Protein AF-A0A7Z9ZIT5-F1 (afdb_monomer)

Sequence (85 aa):
MTLTREEMFERNLALARKRLLQMIENPGKMEVIPQGARVVNLPRDDPELLEANLQLVMELAKDGDERPIMLIPEVGEESPEASGS

pLDDT: mean 84.68, std 16.26, range [37.59, 97.19]

Solvent-accessible surface area (backbone atoms only — not comparable to full-atom values): 5429 Å² total; per-residue (Å²): 134,81,82,50,73,65,58,51,47,56,55,51,50,53,53,51,52,57,48,51,52,52,41,70,76,37,63,91,73,54,76,88,74,60,89,76,43,48,77,43,68,37,47,75,90,39,64,68,57,26,53,54,42,56,53,47,50,60,50,56,75,67,67,78,62,86,56,52,75,44,79,40,72,59,72,72,83,77,68,85,84,80,82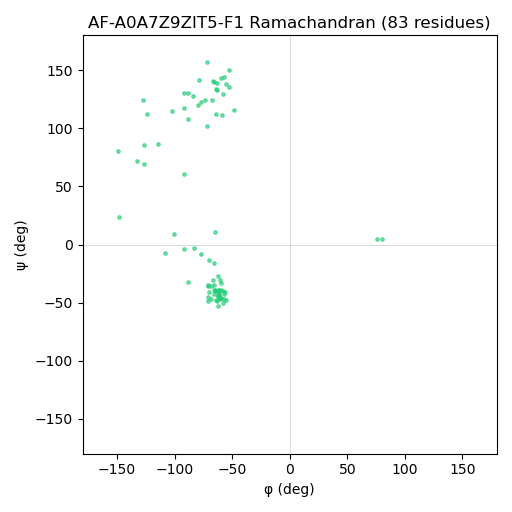,82,131

Foldseek 3Di:
DQDDPVNLVVVVVVVVVVVVVVCVVCVVPDDDDPPQEAEFEQEPVDVNSNVNSVVVVVVVVPPPDPHHHDYHYDDPPPDPPPPDD

Secondary structure (DSSP, 8-state):
-PPPHHHHHHHHHHHHHHHHHHHHH-GGG---PPTT-EEEEE-SS-HHHHHHHHHHHHHHTTS---SPEEEEE------STT---

Mean predicted aligned error: 6.87 Å

Nearest PDB structures (foldseek):
  7uzk-assembly1_I  TM=3.230E-01  e=2.298E-01  Rattus norvegicus
  6wlz-assembly1_H  TM=3.244E-01  e=3.743E-01  Homo sapiens
  7une-assembly1_b  TM=3.183E-01  e=3.491E-01  Bos taurus
  7une-assembly1_c  TM=3.282E-01  e=3.743E-01  Bos taurus
  7une-assembly1_d  TM=3.061E-01  e=4.947E-01  Bos taurus

Radius of gyration: 14.8 Å; Cα contacts (8 Å, |Δi|>4): 62; chains: 1; bounding box: 30×36×40 Å

Structure (mmCIF, N/CA/C/O backbone):
data_AF-A0A7Z9ZIT5-F1
#
_entry.id   AF-A0A7Z9ZIT5-F1
#
loop_
_atom_site.group_PDB
_atom_site.id
_atom_site.type_symbol
_atom_site.label_atom_id
_atom_site.label_alt_id
_atom_site.label_comp_id
_atom_site.label_asym_id
_atom_site.label_entity_id
_atom_site.label_seq_id
_atom_site.pdbx_PDB_ins_code
_atom_site.Cartn_x
_atom_site.Cartn_y
_atom_site.Cartn_z
_atom_site.occupancy
_atom_site.B_iso_or_equiv
_atom_site.auth_seq_id
_atom_site.auth_comp_id
_atom_site.auth_asym_id
_atom_site.auth_atom_id
_atom_site.pdbx_PDB_model_num
ATOM 1 N N . MET A 1 1 ? 14.484 1.402 12.179 1.00 58.75 1 MET A N 1
ATOM 2 C CA . MET A 1 1 ? 13.844 2.719 12.381 1.00 58.75 1 MET A CA 1
ATOM 3 C C . MET A 1 1 ? 12.428 2.587 11.850 1.00 58.75 1 MET A C 1
ATOM 5 O O . MET A 1 1 ? 12.219 1.741 10.996 1.00 58.75 1 MET A O 1
ATOM 9 N N . THR A 1 2 ? 11.452 3.311 12.388 1.00 76.88 2 THR A N 1
ATOM 10 C CA . THR A 1 2 ? 10.095 3.287 11.820 1.00 76.88 2 THR A CA 1
ATOM 11 C C . THR A 1 2 ? 10.050 4.285 10.668 1.00 76.88 2 THR A C 1
ATOM 13 O O . THR A 1 2 ? 10.433 5.436 10.880 1.00 76.88 2 THR A O 1
ATOM 16 N N . LEU A 1 3 ? 9.602 3.859 9.482 1.00 90.62 3 LEU A N 1
ATOM 17 C CA . LEU A 1 3 ? 9.397 4.758 8.343 1.00 90.62 3 LEU A CA 1
ATOM 18 C C . LEU A 1 3 ? 8.454 5.901 8.729 1.00 90.62 3 LEU A C 1
ATOM 20 O O . LEU A 1 3 ? 7.419 5.681 9.366 1.00 90.62 3 LEU A O 1
ATOM 24 N N . THR A 1 4 ? 8.765 7.116 8.294 1.00 94.62 4 THR A N 1
ATOM 25 C CA . THR A 1 4 ? 7.821 8.230 8.413 1.00 94.62 4 THR A CA 1
ATOM 26 C C . THR A 1 4 ? 6.654 8.060 7.434 1.00 94.62 4 THR A C 1
ATOM 28 O O . THR A 1 4 ? 6.766 7.394 6.403 1.00 94.62 4 THR A O 1
ATOM 31 N N . ARG A 1 5 ? 5.509 8.699 7.717 1.00 92.56 5 ARG A N 1
ATOM 32 C CA . ARG A 1 5 ? 4.355 8.690 6.795 1.00 92.56 5 ARG A CA 1
ATOM 33 C C . ARG A 1 5 ? 4.691 9.286 5.422 1.00 92.56 5 ARG A C 1
ATOM 35 O O . ARG A 1 5 ? 4.140 8.825 4.429 1.00 92.56 5 ARG A O 1
ATOM 42 N N . GLU A 1 6 ? 5.578 10.278 5.371 1.00 96.25 6 GLU A N 1
ATOM 43 C CA . GLU A 1 6 ? 6.032 10.902 4.123 1.00 96.25 6 GLU A CA 1
ATOM 44 C C . GLU A 1 6 ? 6.872 9.927 3.288 1.00 96.25 6 GLU A C 1
ATOM 46 O O . GLU A 1 6 ? 6.577 9.711 2.115 1.00 96.25 6 GLU A O 1
ATOM 51 N N . GLU A 1 7 ? 7.832 9.234 3.907 1.00 96.56 7 GLU A N 1
ATOM 52 C CA . GLU A 1 7 ? 8.606 8.192 3.222 1.00 96.56 7 GLU A CA 1
ATOM 53 C C . GLU A 1 7 ? 7.711 7.043 2.746 1.00 96.56 7 GLU A C 1
ATOM 55 O O . GLU A 1 7 ? 7.872 6.559 1.624 1.00 96.56 7 GLU A O 1
ATOM 60 N N . MET A 1 8 ? 6.729 6.627 3.557 1.00 95.69 8 MET A N 1
ATOM 61 C CA . MET A 1 8 ? 5.771 5.596 3.144 1.00 95.69 8 MET A CA 1
ATOM 62 C C . MET A 1 8 ? 4.977 6.045 1.921 1.00 95.69 8 MET A C 1
ATOM 64 O O . MET A 1 8 ? 4.739 5.237 1.023 1.00 95.69 8 MET A O 1
ATOM 68 N N . PHE A 1 9 ? 4.541 7.307 1.894 1.00 95.75 9 PHE A N 1
ATOM 69 C CA . PHE A 1 9 ? 3.785 7.871 0.783 1.00 95.75 9 PHE A CA 1
ATOM 70 C C . PHE A 1 9 ? 4.614 7.872 -0.503 1.00 95.75 9 PHE A C 1
ATOM 72 O O . PHE A 1 9 ? 4.168 7.306 -1.500 1.00 95.75 9 PHE A O 1
ATOM 79 N N . GLU A 1 10 ? 5.824 8.431 -0.472 1.00 97.19 10 GLU A N 1
ATOM 80 C CA . GLU A 1 10 ? 6.680 8.540 -1.658 1.00 97.19 10 GLU A CA 1
ATOM 81 C C . GLU A 1 10 ? 7.013 7.168 -2.255 1.00 97.19 10 GLU A C 1
ATOM 83 O O . GLU A 1 10 ? 6.860 6.945 -3.462 1.00 97.19 10 GLU A O 1
ATOM 88 N N . ARG A 1 11 ? 7.392 6.200 -1.410 1.00 95.56 11 ARG A N 1
ATOM 89 C CA . ARG A 1 11 ? 7.747 4.861 -1.892 1.00 95.56 11 ARG A CA 1
ATOM 90 C C . ARG A 1 11 ? 6.524 4.080 -2.397 1.00 95.56 11 ARG A C 1
ATOM 92 O O . ARG A 1 11 ? 6.591 3.463 -3.460 1.00 95.56 11 ARG A O 1
ATOM 99 N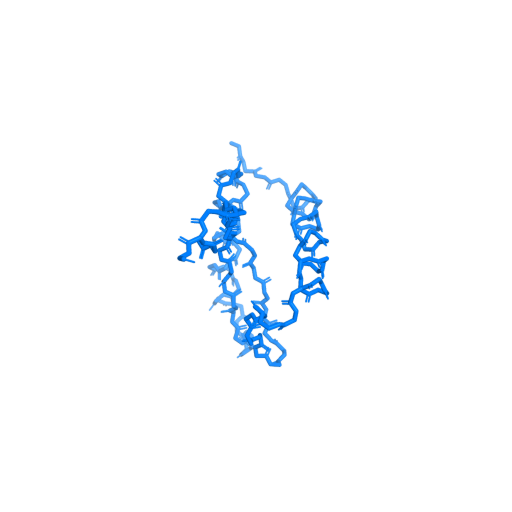 N . ASN A 1 12 ? 5.373 4.157 -1.719 1.00 95.31 12 ASN A N 1
ATOM 100 C CA . ASN A 1 12 ? 4.138 3.533 -2.219 1.00 95.31 12 ASN A CA 1
ATOM 101 C C . ASN A 1 12 ? 3.631 4.181 -3.515 1.00 95.31 12 ASN A C 1
ATOM 103 O O . ASN A 1 12 ? 3.100 3.481 -4.379 1.00 95.31 12 ASN A O 1
ATOM 107 N N . LEU A 1 13 ? 3.803 5.495 -3.676 1.00 94.88 13 LEU A N 1
ATOM 108 C CA . LEU A 1 13 ? 3.431 6.208 -4.895 1.00 94.88 13 LEU A CA 1
ATOM 109 C C . LEU A 1 13 ? 4.278 5.751 -6.088 1.00 94.88 13 LEU A C 1
ATOM 111 O O . LEU A 1 13 ? 3.744 5.572 -7.185 1.00 94.88 13 LEU A O 1
ATOM 115 N N . ALA A 1 14 ? 5.576 5.511 -5.884 1.00 93.25 14 ALA A N 1
ATOM 116 C CA . ALA A 1 14 ? 6.443 4.939 -6.912 1.00 93.25 14 ALA A CA 1
ATOM 117 C C . ALA A 1 14 ? 5.965 3.541 -7.354 1.00 93.25 14 ALA A C 1
ATOM 119 O O . ALA A 1 14 ? 5.822 3.295 -8.556 1.00 93.25 14 ALA A O 1
ATOM 120 N N . LEU A 1 15 ? 5.623 2.663 -6.403 1.00 91.12 15 LEU A N 1
ATOM 121 C CA . LEU A 1 15 ? 5.066 1.334 -6.695 1.00 91.12 15 LEU A CA 1
ATOM 122 C C . LEU A 1 15 ? 3.728 1.420 -7.440 1.00 91.12 15 LEU A C 1
ATOM 124 O O . LEU A 1 15 ? 3.520 0.718 -8.430 1.00 91.12 15 LEU A O 1
ATOM 128 N N . ALA A 1 16 ? 2.835 2.317 -7.014 1.00 90.19 16 ALA A N 1
ATOM 129 C CA . ALA A 1 16 ? 1.544 2.522 -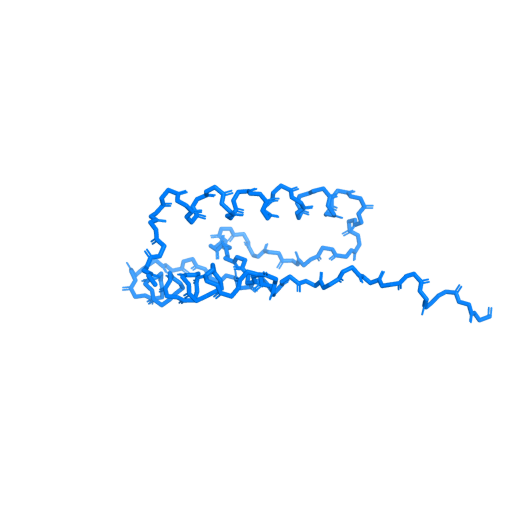7.663 1.00 90.19 16 ALA A CA 1
ATOM 130 C C . ALA A 1 16 ? 1.697 2.982 -9.124 1.00 90.19 16 ALA A C 1
ATOM 132 O O . ALA A 1 16 ? 0.972 2.504 -9.995 1.00 90.19 16 ALA A O 1
ATOM 133 N N . ARG A 1 17 ? 2.670 3.860 -9.413 1.00 91.56 17 ARG A N 1
ATOM 134 C CA . ARG A 1 17 ? 2.986 4.300 -10.784 1.00 91.56 17 ARG A CA 1
ATOM 135 C C . ARG A 1 17 ? 3.496 3.148 -11.651 1.00 91.56 17 ARG A C 1
ATOM 137 O O . ARG A 1 17 ? 2.984 2.964 -12.752 1.00 91.56 17 ARG A O 1
ATOM 144 N N . LYS A 1 18 ? 4.454 2.354 -11.151 1.00 88.25 18 LYS A N 1
ATOM 145 C CA . LYS A 1 18 ? 4.983 1.168 -11.856 1.00 88.25 18 LYS A CA 1
ATOM 146 C C . LYS A 1 18 ? 3.858 0.185 -12.186 1.00 88.25 18 LYS A C 1
ATOM 148 O O . LYS A 1 18 ? 3.717 -0.239 -13.329 1.00 88.25 18 LYS A O 1
ATOM 153 N N . ARG A 1 19 ? 3.006 -0.104 -11.203 1.00 85.12 19 ARG A N 1
ATOM 154 C CA . ARG A 1 19 ? 1.859 -0.998 -11.364 1.00 85.12 19 ARG A CA 1
ATOM 155 C C . ARG A 1 19 ? 0.853 -0.480 -12.391 1.00 85.12 19 ARG A C 1
ATOM 157 O O . ARG A 1 19 ? 0.376 -1.252 -13.216 1.00 85.12 19 ARG A O 1
ATOM 164 N N . LEU A 1 20 ? 0.527 0.813 -12.351 1.00 87.38 20 LEU A N 1
ATOM 165 C CA . LEU A 1 20 ? -0.402 1.419 -13.305 1.00 87.38 20 LEU A CA 1
ATOM 166 C C . LEU A 1 20 ? 0.081 1.220 -14.748 1.00 87.38 20 LEU A C 1
ATOM 168 O O . LEU A 1 20 ? -0.718 0.850 -15.603 1.00 87.38 20 LEU A O 1
ATOM 172 N N . LEU A 1 21 ? 1.380 1.404 -15.002 1.00 88.94 21 LEU A N 1
ATOM 173 C CA . LEU A 1 21 ? 1.970 1.151 -16.319 1.00 88.94 21 LEU A CA 1
ATOM 174 C C . LEU A 1 21 ? 1.858 -0.326 -16.718 1.00 88.94 21 LEU A C 1
ATOM 176 O O . LEU A 1 21 ? 1.335 -0.617 -17.789 1.00 88.94 21 LEU A O 1
ATOM 180 N N . GLN A 1 22 ? 2.224 -1.258 -15.833 1.00 84.31 22 GLN A N 1
ATOM 181 C CA . GLN A 1 22 ? 2.107 -2.701 -16.098 1.00 84.31 22 GLN A CA 1
ATOM 182 C C . GLN A 1 22 ? 0.667 -3.130 -16.424 1.00 84.31 22 GLN A C 1
ATOM 184 O O . GLN A 1 22 ? 0.442 -3.950 -17.314 1.00 84.31 22 GLN A O 1
ATOM 189 N N . MET A 1 23 ? -0.317 -2.566 -15.716 1.00 84.06 23 MET A N 1
ATOM 190 C CA . MET A 1 23 ? -1.738 -2.822 -15.955 1.00 84.06 23 MET A CA 1
ATOM 191 C C . MET A 1 23 ? -2.195 -2.292 -17.321 1.00 84.06 23 MET A C 1
ATOM 193 O O . MET A 1 23 ? -2.974 -2.959 -17.999 1.00 84.06 23 MET A O 1
ATOM 197 N N . ILE A 1 24 ? -1.710 -1.117 -17.734 1.00 86.81 24 ILE A N 1
ATOM 198 C CA . ILE A 1 24 ? -1.992 -0.543 -19.060 1.00 86.81 24 ILE A CA 1
ATOM 199 C C . ILE A 1 24 ? -1.366 -1.398 -20.169 1.00 86.81 24 ILE A C 1
ATOM 201 O O . ILE A 1 24 ? -2.011 -1.642 -21.185 1.00 86.81 24 ILE A O 1
ATOM 205 N N . GLU A 1 25 ? -0.132 -1.863 -19.974 1.00 88.50 25 GLU A N 1
ATOM 206 C CA . GLU A 1 25 ? 0.606 -2.663 -20.958 1.00 88.50 25 GLU A CA 1
ATOM 207 C C . GLU A 1 25 ? 0.037 -4.077 -21.115 1.00 88.50 25 GLU A C 1
ATOM 209 O O . GLU A 1 25 ? 0.024 -4.619 -22.218 1.00 88.50 25 GLU A O 1
ATOM 214 N N . ASN A 1 26 ? -0.462 -4.674 -20.029 1.00 83.31 26 ASN A N 1
ATOM 215 C CA . ASN A 1 26 ? -0.944 -6.053 -20.007 1.00 83.31 26 ASN A CA 1
ATOM 216 C C . ASN A 1 26 ? -2.315 -6.171 -19.319 1.00 83.31 26 ASN A C 1
ATOM 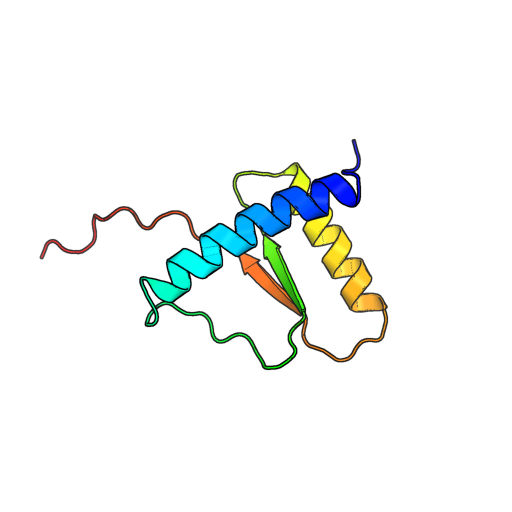218 O O . ASN A 1 26 ? -2.421 -6.759 -18.238 1.00 83.31 26 ASN A O 1
ATOM 222 N N . PRO A 1 27 ? -3.403 -5.690 -19.950 1.00 78.69 27 PRO A N 1
ATOM 223 C CA . PRO A 1 27 ? -4.726 -5.682 -19.330 1.00 78.69 27 PRO A CA 1
ATOM 224 C C . PRO A 1 27 ? -5.261 -7.081 -18.991 1.00 78.69 27 PRO A C 1
ATOM 226 O O . PRO A 1 27 ? -6.017 -7.241 -18.038 1.00 78.69 27 PRO A O 1
ATOM 229 N N . GLY A 1 28 ? -4.827 -8.115 -19.720 1.00 76.56 28 GLY A N 1
ATOM 230 C CA . GLY A 1 28 ? -5.189 -9.510 -19.441 1.00 76.56 28 GLY A CA 1
ATOM 231 C C . GLY A 1 28 ? -4.561 -10.097 -18.169 1.00 76.56 28 GLY A C 1
ATOM 232 O O . GLY A 1 28 ? -5.002 -11.150 -17.721 1.00 76.56 28 GLY A O 1
ATOM 233 N N . LYS A 1 29 ? -3.556 -9.431 -17.580 1.00 68.69 29 LYS A N 1
ATOM 234 C CA . LYS A 1 29 ? -2.909 -9.827 -16.316 1.00 68.69 29 LYS A CA 1
ATOM 235 C C . LYS A 1 29 ? -3.420 -9.024 -15.112 1.00 68.69 29 LYS A C 1
ATOM 237 O O . LYS A 1 29 ? -2.846 -9.111 -14.030 1.00 68.69 29 LYS A O 1
ATOM 242 N N . MET A 1 30 ? -4.472 -8.219 -15.284 1.00 69.06 30 MET A N 1
ATOM 243 C CA . MET A 1 30 ? -5.024 -7.425 -14.190 1.00 69.06 30 MET A CA 1
ATOM 244 C C . MET A 1 30 ? -5.660 -8.327 -13.128 1.00 69.06 30 MET A C 1
ATOM 246 O O . MET A 1 30 ? -6.596 -9.078 -13.400 1.00 69.06 30 MET A O 1
ATOM 250 N N . GLU A 1 31 ? -5.201 -8.187 -11.887 1.00 70.69 31 GLU A N 1
ATOM 251 C CA . GLU A 1 31 ? -5.981 -8.623 -10.733 1.00 70.69 31 GLU A CA 1
ATOM 252 C C . GLU A 1 31 ? -7.274 -7.806 -10.663 1.00 70.69 31 GLU A C 1
ATOM 254 O O . GLU A 1 31 ? -7.263 -6.576 -10.772 1.00 70.69 31 GLU A O 1
ATOM 259 N N . VAL A 1 32 ? -8.397 -8.492 -10.461 1.00 79.88 32 VAL A N 1
ATOM 260 C CA . VAL A 1 32 ? -9.688 -7.836 -10.255 1.00 79.88 32 VAL A CA 1
ATOM 261 C C . VAL A 1 32 ? -9.676 -7.196 -8.869 1.00 79.88 32 VAL A C 1
ATOM 263 O O . VAL A 1 32 ? -9.842 -7.881 -7.862 1.00 79.88 32 VAL A O 1
ATOM 266 N N . ILE A 1 33 ? -9.473 -5.879 -8.819 1.00 84.06 33 ILE A N 1
ATOM 267 C CA . ILE A 1 33 ? -9.584 -5.099 -7.584 1.00 84.06 33 ILE A CA 1
ATOM 268 C C . ILE A 1 33 ? -11.073 -4.832 -7.325 1.00 84.06 33 ILE A C 1
ATOM 270 O O . ILE A 1 33 ? -11.722 -4.205 -8.170 1.00 84.06 33 ILE A O 1
ATOM 274 N N . PRO A 1 34 ? -11.643 -5.276 -6.187 1.00 87.88 34 PRO A N 1
ATOM 275 C CA . PRO A 1 34 ? -13.032 -4.987 -5.859 1.00 87.88 34 PRO A CA 1
ATOM 276 C C . PRO A 1 34 ? -13.291 -3.481 -5.827 1.00 87.88 34 PRO A C 1
ATOM 278 O O . PRO A 1 34 ? -12.451 -2.693 -5.385 1.00 87.88 34 PRO A O 1
ATOM 281 N N . GLN A 1 35 ? -14.478 -3.068 -6.269 1.00 87.94 35 GLN A N 1
ATOM 282 C CA . GLN A 1 35 ? -14.849 -1.659 -6.242 1.00 87.94 35 GLN A CA 1
ATOM 283 C C . GLN A 1 35 ? -14.770 -1.110 -4.812 1.00 87.94 35 GLN A C 1
ATOM 285 O O . GLN A 1 35 ? -15.327 -1.681 -3.878 1.00 87.94 35 GLN A O 1
ATOM 290 N N . GLY A 1 36 ? -14.073 0.016 -4.654 1.00 90.31 36 GLY A N 1
ATOM 291 C CA . GLY A 1 36 ? -13.895 0.664 -3.358 1.00 90.31 36 GLY A CA 1
ATOM 292 C C . GLY A 1 36 ? -12.879 -0.017 -2.439 1.00 90.31 36 GLY A C 1
ATOM 293 O O . GLY A 1 36 ? -12.725 0.442 -1.311 1.00 90.31 36 GLY A O 1
ATOM 294 N N . ALA A 1 37 ? -12.172 -1.059 -2.887 1.00 93.75 37 ALA A N 1
ATOM 295 C CA . ALA A 1 37 ? -11.143 -1.697 -2.077 1.00 93.75 37 ALA A CA 1
ATOM 296 C C . ALA A 1 37 ? -10.024 -0.720 -1.688 1.00 93.75 37 ALA A C 1
ATOM 298 O O . ALA A 1 37 ? -9.599 0.138 -2.467 1.00 93.75 37 ALA A O 1
ATOM 299 N N . ARG A 1 38 ? -9.515 -0.893 -0.471 1.00 95.00 38 ARG A N 1
ATOM 300 C CA . ARG A 1 38 ? -8.333 -0.208 0.047 1.00 95.00 38 ARG A CA 1
ATOM 301 C C . ARG A 1 38 ? -7.121 -1.044 -0.343 1.00 95.00 38 ARG A C 1
ATOM 303 O O . ARG A 1 38 ? -6.937 -2.145 0.168 1.00 95.00 38 ARG A O 1
ATOM 310 N N . VAL A 1 39 ? -6.335 -0.551 -1.291 1.00 92.50 39 VAL A N 1
ATOM 311 C CA . VAL A 1 39 ? -5.212 -1.299 -1.870 1.00 92.50 39 VAL A CA 1
ATOM 312 C C . VAL A 1 39 ? -3.926 -0.995 -1.113 1.00 92.50 39 VAL A C 1
ATOM 314 O O . VAL A 1 39 ? -3.580 0.171 -0.931 1.00 92.50 39 VAL A O 1
ATOM 317 N N . VAL A 1 40 ? -3.200 -2.041 -0.718 1.00 94.50 40 VAL A N 1
ATOM 318 C CA . VAL A 1 40 ? -1.8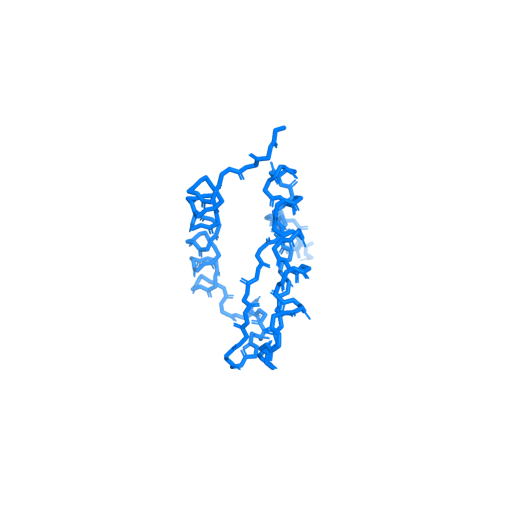74 -1.932 -0.099 1.00 94.50 40 VAL A CA 1
ATOM 319 C C . VAL A 1 40 ? -0.888 -2.824 -0.850 1.00 94.50 40 VAL A C 1
ATOM 321 O O . VAL A 1 40 ? -1.106 -4.027 -0.988 1.00 94.50 40 VAL A O 1
ATOM 324 N N . ASN A 1 41 ? 0.206 -2.232 -1.335 1.00 92.19 41 ASN A N 1
ATOM 325 C CA . ASN A 1 41 ? 1.271 -2.977 -2.005 1.00 92.19 41 ASN A CA 1
ATOM 326 C C . ASN A 1 41 ? 2.177 -3.665 -0.976 1.00 92.19 41 ASN A C 1
ATOM 328 O O . ASN A 1 41 ? 2.503 -3.087 0.059 1.00 92.19 41 ASN A O 1
ATOM 332 N N . LEU A 1 42 ? 2.625 -4.877 -1.283 1.00 93.62 42 LEU A N 1
ATOM 333 C CA . LEU A 1 42 ? 3.592 -5.635 -0.495 1.00 93.62 42 LEU A CA 1
ATOM 334 C C . LEU A 1 42 ? 4.879 -5.793 -1.324 1.00 93.62 42 LEU A C 1
ATOM 336 O O . LEU A 1 42 ? 5.004 -6.775 -2.066 1.00 93.62 42 LEU A O 1
ATOM 340 N N . PRO A 1 43 ? 5.796 -4.806 -1.267 1.00 92.31 43 PRO A N 1
ATOM 341 C CA . PRO A 1 43 ? 7.043 -4.850 -2.025 1.00 92.31 43 PRO A CA 1
ATOM 342 C C . PRO A 1 43 ? 7.939 -5.977 -1.516 1.00 92.31 43 PRO A C 1
ATOM 344 O O . PRO A 1 43 ? 8.035 -6.210 -0.311 1.00 92.31 43 PRO A O 1
ATOM 347 N N . ARG A 1 44 ? 8.614 -6.671 -2.433 1.00 88.44 44 ARG A N 1
ATOM 348 C CA . ARG A 1 44 ? 9.611 -7.694 -2.069 1.00 88.44 44 ARG A CA 1
ATOM 349 C C . ARG A 1 44 ? 11.004 -7.101 -1.883 1.00 88.44 44 ARG A C 1
ATOM 351 O O . ARG A 1 44 ? 11.747 -7.574 -1.028 1.00 88.44 44 ARG A O 1
ATOM 358 N N . ASP A 1 45 ? 11.312 -6.051 -2.639 1.00 90.25 45 ASP A N 1
ATOM 359 C CA . ASP A 1 45 ? 12.649 -5.450 -2.699 1.00 90.25 45 ASP A CA 1
ATOM 360 C C . ASP A 1 45 ? 12.851 -4.308 -1.685 1.00 90.25 45 ASP A C 1
ATOM 362 O O . ASP A 1 45 ? 13.955 -3.785 -1.549 1.00 90.25 45 ASP A O 1
ATOM 366 N N . ASP A 1 46 ? 11.805 -3.942 -0.934 1.00 93.31 46 ASP A N 1
ATOM 367 C CA . ASP A 1 46 ? 11.867 -2.974 0.170 1.00 93.31 46 ASP A CA 1
ATOM 368 C C . ASP A 1 46 ? 11.278 -3.590 1.456 1.00 93.31 46 ASP A C 1
ATOM 370 O O . ASP A 1 46 ? 10.085 -3.428 1.738 1.00 93.31 46 ASP A O 1
ATOM 374 N N . PRO A 1 47 ? 12.091 -4.323 2.247 1.00 93.56 47 PRO A N 1
ATOM 375 C CA . PRO A 1 47 ? 11.640 -4.962 3.484 1.00 93.56 47 PRO A CA 1
ATOM 376 C C . PRO A 1 47 ? 11.119 -3.973 4.532 1.00 93.56 47 PRO A C 1
ATOM 378 O O . PRO A 1 47 ? 10.234 -4.312 5.316 1.00 93.56 47 PRO A O 1
ATOM 381 N N . GLU A 1 48 ? 11.656 -2.752 4.544 1.00 95.88 48 GLU A N 1
ATOM 382 C CA . GLU A 1 48 ? 11.276 -1.710 5.497 1.00 95.88 48 GLU A CA 1
ATOM 383 C C . GLU A 1 48 ? 9.863 -1.197 5.187 1.00 95.88 48 GLU A C 1
ATOM 385 O O . GLU A 1 48 ? 9.006 -1.098 6.070 1.00 95.88 48 GLU A O 1
ATOM 390 N N . LEU A 1 49 ? 9.587 -0.943 3.905 1.00 95.88 49 LEU A N 1
ATOM 391 C CA . LEU A 1 49 ? 8.259 -0.570 3.432 1.00 95.88 49 LEU A CA 1
ATOM 392 C C . LEU A 1 49 ? 7.260 -1.721 3.545 1.00 95.88 49 LEU A C 1
ATOM 394 O O . LEU A 1 49 ? 6.097 -1.476 3.862 1.00 95.88 49 LEU A O 1
ATOM 398 N N . LEU A 1 50 ? 7.691 -2.965 3.318 1.00 95.56 50 LEU A N 1
ATOM 399 C CA . LEU A 1 50 ? 6.855 -4.147 3.519 1.00 95.56 50 LEU A CA 1
ATOM 400 C C . LEU A 1 50 ? 6.351 -4.220 4.961 1.00 95.56 50 LEU A C 1
ATOM 402 O O . LEU A 1 50 ? 5.148 -4.360 5.184 1.00 95.56 50 LEU A O 1
ATOM 406 N N . GLU A 1 51 ? 7.251 -4.089 5.936 1.00 95.75 51 GLU A N 1
ATOM 407 C CA . GLU A 1 51 ? 6.885 -4.100 7.351 1.00 95.75 51 GLU A CA 1
ATOM 408 C C . GLU A 1 51 ? 5.924 -2.949 7.686 1.00 95.75 51 GLU A C 1
ATOM 410 O O . GLU A 1 51 ? 4.873 -3.176 8.293 1.00 95.75 51 GLU A O 1
ATOM 415 N N . ALA A 1 52 ? 6.225 -1.732 7.226 1.00 96.31 52 ALA A N 1
ATOM 416 C CA . ALA A 1 52 ? 5.378 -0.563 7.454 1.00 96.31 52 ALA A CA 1
ATOM 417 C C . ALA A 1 52 ? 3.980 -0.707 6.815 1.00 96.31 52 ALA A C 1
ATOM 419 O O . ALA A 1 52 ? 2.969 -0.338 7.419 1.00 96.31 52 ALA A O 1
ATOM 420 N N . ASN A 1 53 ? 3.889 -1.284 5.615 1.00 96.56 53 ASN A N 1
ATOM 421 C CA . ASN A 1 53 ? 2.621 -1.526 4.929 1.00 96.56 53 ASN A CA 1
ATOM 422 C C . ASN A 1 53 ? 1.802 -2.637 5.603 1.00 96.56 53 ASN A C 1
ATOM 424 O O . ASN A 1 53 ? 0.581 -2.522 5.690 1.00 96.56 53 ASN A O 1
ATOM 428 N N . LEU A 1 54 ? 2.442 -3.682 6.135 1.00 95.94 54 LEU A N 1
ATOM 429 C CA . LEU A 1 54 ? 1.753 -4.700 6.935 1.00 95.94 54 LEU A CA 1
ATOM 430 C C . LEU A 1 54 ? 1.203 -4.112 8.241 1.00 95.94 54 LEU A C 1
ATOM 432 O O . LEU A 1 54 ? 0.075 -4.421 8.626 1.00 95.94 54 LEU A O 1
ATOM 436 N N . GLN A 1 55 ? 1.951 -3.221 8.897 1.00 95.88 55 GLN A N 1
ATOM 437 C CA . GLN A 1 55 ? 1.448 -2.487 10.061 1.00 95.88 55 GLN A CA 1
ATOM 438 C C . GLN A 1 55 ? 0.249 -1.606 9.689 1.00 95.88 55 GLN A C 1
ATOM 440 O O . GLN A 1 55 ? -0.770 -1.660 10.376 1.00 95.88 55 GLN A O 1
ATOM 445 N N . LEU A 1 56 ? 0.316 -0.884 8.562 1.00 95.44 56 LEU A N 1
ATOM 446 C CA . LEU A 1 56 ? -0.815 -0.114 8.039 1.00 95.44 56 LEU A CA 1
ATOM 447 C C . LEU A 1 56 ? -2.049 -1.002 7.850 1.00 95.44 56 LEU A C 1
ATOM 449 O O . LEU A 1 56 ? -3.116 -0.652 8.330 1.00 95.44 56 LEU A O 1
ATOM 453 N N . VAL A 1 57 ? -1.923 -2.175 7.228 1.00 96.38 57 VAL A N 1
ATOM 454 C CA . VAL A 1 57 ? -3.045 -3.118 7.040 1.00 96.38 57 VAL A CA 1
ATOM 455 C C . VAL A 1 57 ? -3.702 -3.495 8.366 1.00 96.38 57 VAL A C 1
ATOM 457 O O . VAL A 1 57 ? -4.928 -3.538 8.452 1.00 96.38 57 VAL A O 1
ATOM 460 N N . MET A 1 58 ? -2.903 -3.721 9.410 1.00 95.94 58 MET A N 1
ATOM 461 C CA . MET A 1 58 ? -3.414 -4.012 10.750 1.00 95.94 58 MET A CA 1
ATOM 462 C C . MET A 1 58 ? -4.150 -2.821 11.376 1.00 95.94 58 MET A C 1
ATOM 464 O O . MET A 1 58 ? -5.059 -3.038 12.178 1.00 95.94 58 MET A O 1
ATOM 468 N N . GLU A 1 59 ? -3.774 -1.584 11.041 1.00 95.75 59 GLU A N 1
ATOM 469 C CA . GLU A 1 59 ? -4.509 -0.369 11.422 1.00 95.75 59 GLU A CA 1
ATOM 470 C C . GLU A 1 59 ? -5.829 -0.262 10.646 1.00 95.75 59 GLU A C 1
ATOM 472 O O . GLU A 1 59 ? -6.879 -0.096 11.263 1.00 95.75 59 GLU A O 1
ATOM 477 N N . LEU A 1 60 ? -5.795 -0.443 9.319 1.00 95.94 60 LEU A N 1
ATOM 478 C CA . LEU A 1 60 ? -6.983 -0.405 8.456 1.00 95.94 60 LEU A CA 1
ATOM 479 C C . LEU A 1 60 ? -8.010 -1.467 8.870 1.00 95.94 60 LEU A C 1
ATOM 481 O O . LEU A 1 60 ? -9.202 -1.203 8.882 1.00 95.94 60 LEU A O 1
ATOM 485 N N . ALA A 1 61 ? -7.563 -2.662 9.259 1.00 94.38 61 ALA A N 1
ATOM 486 C CA . ALA A 1 61 ? -8.453 -3.734 9.703 1.00 94.38 61 ALA A CA 1
ATOM 487 C C . ALA A 1 61 ? -9.188 -3.415 11.021 1.00 94.38 61 ALA A C 1
ATOM 489 O O . ALA A 1 61 ? -10.151 -4.095 11.369 1.00 94.38 61 ALA A O 1
ATOM 490 N N . LYS A 1 62 ? -8.723 -2.413 11.777 1.00 96.00 62 LYS A N 1
ATOM 491 C CA . LYS A 1 62 ? -9.272 -2.019 13.083 1.00 96.00 62 LYS A CA 1
ATOM 492 C C . LYS A 1 62 ? -10.034 -0.696 13.045 1.00 96.00 62 LYS A C 1
ATOM 494 O O . LYS A 1 62 ? -10.621 -0.333 14.061 1.00 96.00 62 LYS A O 1
ATOM 499 N N . ASP A 1 63 ? -10.016 0.032 11.929 1.00 95.38 63 ASP A N 1
ATOM 500 C CA . ASP A 1 63 ? -10.576 1.388 11.857 1.00 95.38 63 ASP A CA 1
ATOM 501 C C . ASP A 1 63 ? -12.097 1.439 11.624 1.00 95.38 63 ASP A C 1
ATOM 503 O O . ASP A 1 63 ? -12.687 2.518 11.665 1.00 95.38 63 ASP A O 1
ATOM 507 N N . GLY A 1 64 ? -12.739 0.278 11.455 1.00 93.25 64 GLY A N 1
ATOM 508 C CA . GLY A 1 64 ? -14.190 0.149 11.309 1.00 93.25 64 GLY A CA 1
ATOM 509 C C . GLY A 1 64 ? -14.716 0.455 9.905 1.00 93.25 64 GLY A C 1
ATOM 510 O O . GLY A 1 64 ? -15.928 0.452 9.707 1.00 93.25 64 GLY A O 1
ATOM 511 N N . ASP A 1 65 ? -13.838 0.708 8.933 1.00 95.19 65 ASP A N 1
ATOM 512 C CA . ASP A 1 65 ? -14.210 0.843 7.529 1.00 95.19 65 ASP A CA 1
ATOM 513 C C . ASP A 1 65 ? -14.540 -0.530 6.920 1.00 95.19 65 ASP A C 1
ATOM 515 O O . ASP A 1 65 ? -13.725 -1.452 6.944 1.00 95.19 65 ASP A O 1
ATOM 519 N N . GLU A 1 66 ? -15.736 -0.671 6.348 1.00 93.62 66 GLU A N 1
ATOM 520 C CA . GLU A 1 66 ? -16.215 -1.930 5.758 1.00 93.62 66 GLU A CA 1
ATOM 521 C C . GLU A 1 66 ? -15.611 -2.229 4.375 1.00 93.62 66 GLU A C 1
ATOM 523 O O . GLU A 1 66 ? -15.820 -3.312 3.820 1.00 93.62 66 GLU A O 1
ATOM 528 N N . ARG A 1 67 ? -14.869 -1.284 3.779 1.00 95.31 67 ARG A N 1
ATOM 529 C CA . ARG A 1 67 ? -14.241 -1.490 2.469 1.00 95.31 67 ARG A CA 1
ATOM 530 C C . ARG A 1 67 ? -13.194 -2.608 2.547 1.00 95.31 67 ARG A C 1
ATOM 532 O O . ARG A 1 67 ? -12.336 -2.581 3.432 1.00 95.31 67 ARG A O 1
ATOM 539 N N . PRO A 1 68 ? -13.185 -3.555 1.590 1.00 94.69 68 PRO A N 1
ATOM 540 C CA . PRO A 1 68 ? -12.233 -4.657 1.609 1.00 94.69 68 PRO A CA 1
ATOM 541 C C . PRO A 1 68 ? -10.801 -4.136 1.486 1.00 94.69 68 PRO A C 1
ATOM 543 O O . PRO A 1 68 ? -10.520 -3.247 0.682 1.00 94.69 68 PRO A O 1
ATOM 546 N N . ILE A 1 69 ? -9.885 -4.716 2.258 1.00 96.00 69 ILE A N 1
ATOM 547 C CA . ILE A 1 69 ? -8.453 -4.437 2.138 1.00 96.00 69 ILE A CA 1
ATOM 548 C C . ILE A 1 69 ? -7.864 -5.458 1.170 1.00 96.00 69 ILE A C 1
ATOM 550 O O . ILE A 1 69 ? -7.897 -6.659 1.433 1.00 96.00 69 ILE A O 1
ATOM 554 N N . MET A 1 70 ? -7.331 -4.982 0.048 1.00 93.19 70 MET A N 1
ATOM 555 C CA . MET A 1 70 ? -6.667 -5.824 -0.939 1.00 93.19 70 MET A CA 1
ATOM 556 C C . MET A 1 70 ? -5.158 -5.680 -0.797 1.00 93.19 70 MET A C 1
ATOM 558 O O . MET A 1 70 ? -4.594 -4.609 -1.029 1.00 93.19 70 MET A O 1
ATOM 562 N N . LEU A 1 71 ? -4.519 -6.778 -0.408 1.00 93.19 71 LEU A N 1
ATOM 563 C CA . LEU A 1 71 ? -3.070 -6.883 -0.355 1.00 93.19 71 LEU A CA 1
ATOM 564 C C . LEU A 1 71 ? -2.569 -7.338 -1.700 1.00 93.19 71 LEU A C 1
ATOM 566 O O . LEU A 1 71 ? -3.069 -8.338 -2.217 1.00 93.19 71 LEU A O 1
ATOM 570 N N . ILE A 1 72 ? -1.574 -6.636 -2.230 1.00 89.06 72 ILE A N 1
ATOM 571 C CA . ILE A 1 72 ? -1.026 -7.014 -3.516 1.00 89.06 72 ILE A CA 1
ATOM 572 C C . ILE A 1 72 ? 0.474 -7.246 -3.440 1.00 89.06 72 ILE A C 1
ATOM 574 O O . ILE A 1 72 ? 1.220 -6.282 -3.248 1.00 89.06 72 ILE A O 1
ATOM 578 N N . PRO A 1 73 ? 0.933 -8.498 -3.610 1.00 86.56 73 PRO A N 1
ATOM 579 C CA . PRO A 1 73 ? 2.353 -8.773 -3.705 1.00 86.56 73 PRO A CA 1
ATOM 580 C C . PRO A 1 73 ? 2.929 -8.148 -4.972 1.00 86.56 73 PRO A C 1
ATOM 582 O O . PRO A 1 73 ? 2.331 -8.218 -6.046 1.00 86.56 73 PRO A O 1
ATOM 585 N N . GLU A 1 74 ? 4.126 -7.578 -4.864 1.00 78.75 74 GLU A N 1
ATOM 586 C CA . GLU A 1 74 ? 4.921 -7.327 -6.058 1.00 78.75 74 GLU A CA 1
ATOM 587 C C . GLU A 1 74 ? 5.271 -8.685 -6.684 1.00 78.75 74 GLU A C 1
ATOM 589 O O . GLU A 1 74 ? 5.965 -9.517 -6.088 1.00 78.75 74 GLU A O 1
ATOM 594 N N . VAL A 1 75 ? 4.711 -8.944 -7.866 1.00 62.38 75 VAL A N 1
ATOM 595 C CA . VAL A 1 75 ? 5.119 -10.070 -8.701 1.00 62.38 75 VAL A CA 1
ATOM 596 C C . VAL A 1 75 ? 6.425 -9.636 -9.352 1.00 62.38 75 VAL A C 1
ATOM 598 O O . VAL A 1 75 ? 6.472 -8.574 -9.976 1.00 62.38 75 VAL A O 1
ATOM 601 N N . GLY A 1 76 ? 7.497 -10.409 -9.156 1.00 53.69 76 GLY A N 1
ATOM 602 C CA . GLY A 1 76 ? 8.747 -10.165 -9.876 1.00 53.69 76 GLY A CA 1
ATOM 603 C C . GLY A 1 76 ? 8.467 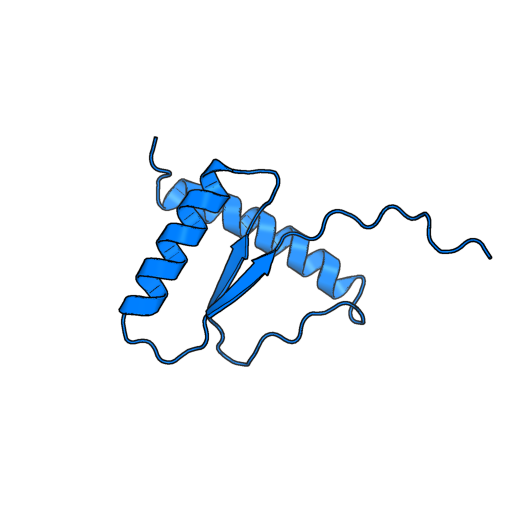-10.102 -11.375 1.00 53.69 76 GLY A C 1
ATOM 604 O O . GLY A 1 76 ? 7.509 -10.727 -11.836 1.00 53.69 76 GLY A O 1
ATOM 605 N N . GLU A 1 77 ? 9.262 -9.334 -12.122 1.00 51.56 77 GLU A N 1
ATOM 606 C CA . GLU A 1 77 ? 9.203 -9.378 -13.583 1.00 51.56 77 GLU A CA 1
ATOM 607 C C . GLU A 1 77 ? 9.242 -10.850 -14.000 1.00 51.56 77 GLU A C 1
ATOM 609 O O . GLU A 1 77 ? 10.200 -11.562 -13.688 1.00 51.56 77 GLU A O 1
ATOM 614 N N . GLU A 1 78 ? 8.167 -11.346 -14.616 1.00 46.38 78 GLU A N 1
ATOM 615 C CA . GLU A 1 78 ? 8.215 -12.667 -15.220 1.00 46.38 78 GLU A CA 1
ATOM 616 C C . GLU A 1 78 ? 9.335 -12.607 -16.253 1.00 46.38 78 GLU A C 1
ATOM 618 O O . GLU A 1 78 ? 9.249 -11.873 -17.240 1.00 46.38 78 GLU A O 1
ATOM 623 N N . SER A 1 79 ? 10.420 -13.333 -15.981 1.00 37.59 79 SER A N 1
ATOM 624 C CA . SER A 1 79 ? 11.490 -13.516 -16.947 1.00 37.59 79 SER A CA 1
ATOM 625 C C . SER A 1 79 ? 10.852 -14.034 -18.245 1.00 37.59 79 SER A C 1
ATOM 627 O O . SER A 1 79 ? 9.991 -14.915 -18.166 1.00 37.59 79 SER A O 1
ATOM 629 N N . PRO A 1 80 ? 11.221 -13.526 -19.433 1.00 43.12 80 PRO A N 1
ATOM 630 C CA . PRO A 1 80 ? 10.561 -13.856 -20.703 1.00 43.12 80 PRO A CA 1
ATOM 631 C C . PRO A 1 80 ? 10.706 -15.331 -21.146 1.00 43.12 80 PRO A C 1
ATOM 633 O O . PRO A 1 80 ? 10.332 -15.697 -22.260 1.00 43.12 80 PRO A O 1
ATOM 636 N N . GLU A 1 81 ? 11.207 -16.215 -20.288 1.00 45.75 81 GLU A N 1
ATOM 637 C CA . GLU A 1 81 ? 11.505 -17.615 -20.571 1.00 45.75 81 GLU A CA 1
ATOM 638 C C . GLU A 1 81 ? 10.321 -18.541 -20.252 1.00 45.75 81 GLU A C 1
ATOM 640 O O 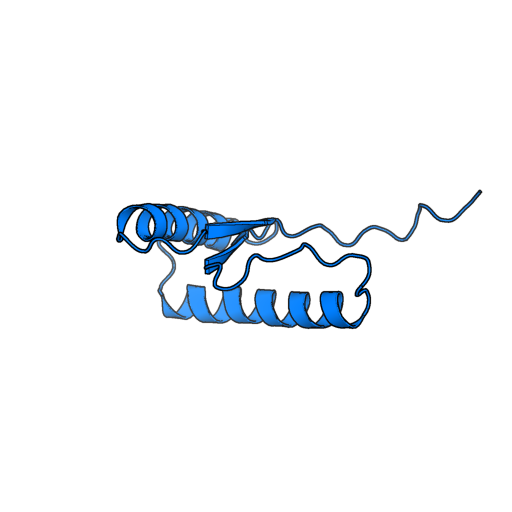. GLU A 1 81 ? 10.410 -19.445 -19.427 1.00 45.75 81 GLU A O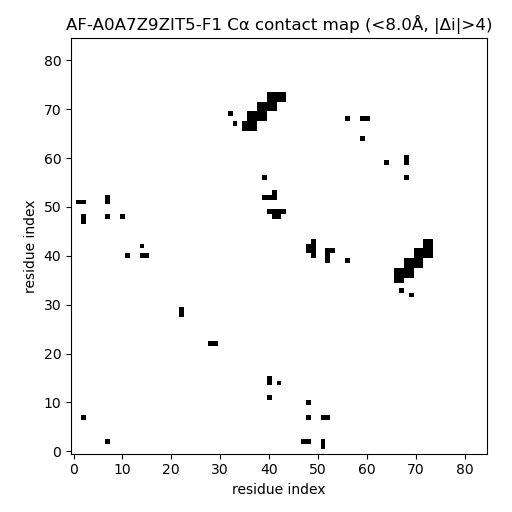 1
ATOM 645 N N . ALA A 1 82 ? 9.180 -18.335 -20.910 1.00 41.97 82 ALA A N 1
ATOM 646 C CA . ALA A 1 82 ? 8.129 -19.361 -20.970 1.00 41.97 82 ALA A CA 1
ATOM 647 C C . ALA A 1 82 ? 7.317 -19.324 -22.277 1.00 41.97 82 ALA A C 1
ATOM 649 O O . ALA A 1 82 ? 6.178 -19.779 -22.336 1.00 41.97 82 ALA A O 1
ATOM 650 N N . SER A 1 83 ? 7.889 -18.779 -23.352 1.00 45.81 83 SER A N 1
ATOM 651 C CA . SER A 1 83 ? 7.343 -18.894 -24.711 1.00 45.81 83 SER A CA 1
ATOM 652 C C . SER A 1 83 ? 8.417 -19.442 -25.642 1.00 45.81 83 SER A C 1
ATOM 654 O O . SER A 1 83 ? 8.964 -18.745 -26.487 1.00 45.81 83 SER A O 1
AT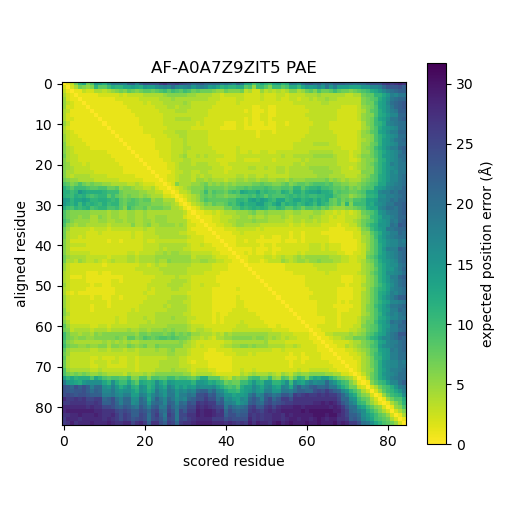OM 656 N N . GLY A 1 84 ? 8.747 -20.710 -25.427 1.00 48.84 84 GLY A N 1
ATOM 657 C CA . GLY A 1 84 ? 9.614 -21.499 -26.291 1.00 48.84 84 GLY A CA 1
ATOM 658 C C . GLY A 1 84 ? 9.181 -22.955 -26.214 1.00 48.84 84 GLY A C 1
ATOM 659 O O . GLY A 1 84 ? 9.738 -23.726 -25.439 1.00 48.84 84 GLY A O 1
ATOM 660 N N . SER A 1 85 ? 8.125 -23.296 -26.951 1.00 42.66 85 SER A N 1
ATOM 661 C CA . SER A 1 85 ? 7.770 -24.672 -27.319 1.00 42.66 85 SER A CA 1
ATOM 662 C C . SER A 1 85 ? 7.943 -24.826 -28.818 1.00 42.66 85 SER A C 1
ATOM 664 O O . SER A 1 85 ? 7.585 -23.860 -29.531 1.00 42.66 85 SER A O 1
#